Protein AF-A0A0B7C055-F1 (afdb_monomer_lite)

Radius of gyration: 13.84 Å; chains: 1; bounding box: 33×32×32 Å

Organism: NCBI:txid1028688

Structure (mmCIF, N/CA/C/O backbone):
data_AF-A0A0B7C055-F1
#
_entry.id   AF-A0A0B7C055-F1
#
loop_
_atom_site.group_PDB
_atom_site.id
_atom_site.type_symbol
_atom_site.label_atom_id
_atom_site.label_alt_id
_atom_site.label_comp_id
_atom_site.label_asym_id
_atom_site.label_entity_id
_atom_site.label_seq_id
_atom_site.pdbx_PDB_ins_code
_atom_site.Cartn_x
_atom_site.Cartn_y
_atom_site.Cartn_z
_atom_site.occupancy
_atom_site.B_iso_or_equiv
_atom_site.auth_seq_id
_atom_site.auth_comp_id
_atom_site.auth_asym_id
_atom_site.auth_atom_id
_atom_site.pdbx_PDB_model_num
ATOM 1 N N . GLY A 1 1 ? 22.170 -11.649 -4.153 1.00 47.31 1 GLY A N 1
ATOM 2 C CA . GLY A 1 1 ? 21.577 -10.514 -4.881 1.00 47.31 1 GLY A CA 1
ATOM 3 C C . GLY A 1 1 ? 20.107 -10.800 -5.064 1.00 47.31 1 GLY A C 1
ATOM 4 O O . GLY A 1 1 ? 19.768 -11.964 -5.214 1.00 47.31 1 GLY A O 1
ATOM 5 N N . ASP A 1 2 ? 19.253 -9.785 -4.975 1.00 65.94 2 ASP A N 1
ATOM 6 C CA . ASP A 1 2 ? 17.817 -9.941 -5.224 1.00 65.94 2 ASP A CA 1
ATOM 7 C C . ASP A 1 2 ? 17.565 -10.203 -6.722 1.00 65.94 2 ASP A C 1
ATOM 9 O O . ASP A 1 2 ? 18.030 -9.434 -7.564 1.00 65.94 2 ASP A O 1
ATOM 13 N N . GLU A 1 3 ? 16.860 -11.284 -7.067 1.00 65.56 3 GLU A N 1
ATOM 14 C CA . GLU A 1 3 ? 16.497 -11.586 -8.457 1.00 65.56 3 GLU A CA 1
ATOM 15 C C . GLU A 1 3 ? 15.372 -10.647 -8.916 1.00 65.56 3 GLU A C 1
ATOM 17 O O . GLU A 1 3 ? 14.195 -10.782 -8.554 1.00 65.56 3 GLU A O 1
ATOM 22 N N . MET A 1 4 ? 15.740 -9.631 -9.694 1.00 73.12 4 MET A N 1
ATOM 23 C CA . MET A 1 4 ? 14.793 -8.717 -10.328 1.00 73.12 4 MET A CA 1
ATOM 24 C C . MET A 1 4 ? 13.940 -9.475 -11.361 1.00 73.12 4 MET A C 1
ATOM 26 O O . MET A 1 4 ? 14.456 -10.294 -12.110 1.00 73.12 4 MET A O 1
ATOM 30 N N . GLY A 1 5 ? 12.630 -9.205 -11.414 1.00 73.31 5 GLY A N 1
ATOM 31 C CA . GLY A 1 5 ? 11.722 -9.795 -12.416 1.00 73.31 5 GLY A CA 1
ATOM 32 C C . GLY A 1 5 ? 10.828 -10.950 -11.940 1.00 73.31 5 GLY A C 1
ATOM 33 O O . GLY A 1 5 ? 9.890 -11.302 -12.643 1.00 73.31 5 GLY A O 1
ATOM 34 N N . LEU A 1 6 ? 11.009 -11.472 -10.721 1.00 78.19 6 LEU A N 1
ATOM 35 C CA . LEU A 1 6 ? 10.198 -12.580 -10.170 1.00 78.19 6 LEU A CA 1
ATOM 36 C C . LEU A 1 6 ? 8.765 -12.208 -9.726 1.00 78.19 6 LEU A C 1
ATOM 38 O O . LEU A 1 6 ? 8.083 -13.002 -9.083 1.00 78.19 6 LEU A O 1
ATOM 42 N N . GLY A 1 7 ? 8.297 -10.990 -10.007 1.00 88.44 7 GLY A N 1
ATOM 43 C CA . GLY A 1 7 ? 6.939 -10.576 -9.633 1.00 88.44 7 GLY A CA 1
ATOM 44 C C . GLY A 1 7 ? 6.730 -10.341 -8.130 1.00 88.44 7 GLY A C 1
ATOM 45 O O . GLY A 1 7 ? 5.615 -10.466 -7.633 1.00 88.44 7 GLY A O 1
ATOM 46 N N . LYS A 1 8 ? 7.767 -9.953 -7.383 1.00 91.06 8 LYS A N 1
ATOM 47 C CA . LYS A 1 8 ? 7.638 -9.650 -5.943 1.00 91.06 8 LYS A CA 1
ATOM 48 C C . LYS A 1 8 ? 6.561 -8.600 -5.643 1.00 91.06 8 LYS A C 1
ATOM 50 O O . LYS A 1 8 ? 5.833 -8.727 -4.665 1.00 91.06 8 LYS A O 1
ATOM 55 N N . THR A 1 9 ? 6.405 -7.599 -6.511 1.00 94.44 9 THR A N 1
ATOM 56 C CA . THR A 1 9 ? 5.351 -6.584 -6.378 1.00 94.44 9 THR A CA 1
ATOM 57 C C . THR A 1 9 ? 3.958 -7.212 -6.408 1.00 94.44 9 THR A C 1
ATOM 59 O O . THR A 1 9 ? 3.168 -6.976 -5.498 1.00 94.44 9 THR A O 1
ATOM 62 N N . ILE A 1 10 ? 3.665 -8.070 -7.393 1.00 95.56 10 ILE A N 1
ATOM 63 C CA . ILE A 1 10 ? 2.359 -8.738 -7.479 1.00 95.56 10 ILE A CA 1
ATOM 64 C C . ILE A 1 10 ? 2.152 -9.733 -6.333 1.00 95.56 10 ILE A C 1
ATOM 66 O O . ILE A 1 10 ? 1.053 -9.804 -5.791 1.00 95.56 10 ILE A O 1
ATOM 70 N N . GLN A 1 11 ? 3.198 -10.428 -5.878 1.00 96.44 11 GLN A N 1
ATOM 71 C CA . GLN A 1 11 ? 3.105 -11.284 -4.688 1.00 96.44 11 GLN A CA 1
ATOM 72 C C . GLN A 1 11 ? 2.676 -10.484 -3.448 1.00 96.44 11 GLN A C 1
ATOM 74 O O . GLN A 1 11 ? 1.772 -10.907 -2.727 1.00 96.44 11 GLN A O 1
ATOM 79 N N . MET A 1 12 ? 3.256 -9.297 -3.238 1.00 97.44 12 MET A N 1
ATOM 80 C CA . MET A 1 12 ? 2.871 -8.417 -2.131 1.00 97.44 12 MET A CA 1
ATOM 81 C C . MET A 1 12 ? 1.439 -7.896 -2.285 1.00 97.44 12 MET A C 1
ATOM 83 O O . MET A 1 12 ? 0.671 -7.942 -1.327 1.00 97.44 12 MET A O 1
ATOM 87 N N . ILE A 1 13 ? 1.040 -7.454 -3.482 1.00 98.00 13 ILE A N 1
ATOM 88 C CA . ILE A 1 13 ? -0.333 -6.985 -3.737 1.00 98.00 13 ILE A CA 1
ATOM 89 C C . ILE A 1 13 ? -1.348 -8.106 -3.466 1.00 98.00 13 ILE A C 1
ATOM 91 O O . ILE A 1 13 ? -2.337 -7.884 -2.765 1.00 98.00 13 ILE A O 1
ATOM 95 N N . ALA A 1 14 ? -1.082 -9.320 -3.956 1.00 97.81 14 ALA A N 1
ATOM 96 C CA . ALA A 1 14 ? -1.933 -10.487 -3.739 1.00 97.81 14 ALA A CA 1
ATOM 97 C C . ALA A 1 14 ? -2.039 -10.851 -2.251 1.00 97.81 14 ALA A C 1
ATOM 99 O O . ALA A 1 14 ? -3.133 -11.131 -1.758 1.00 97.81 14 ALA A O 1
ATOM 100 N N . PHE A 1 15 ? -0.929 -10.785 -1.511 1.00 97.38 15 PHE A N 1
ATOM 101 C CA . PHE A 1 15 ? -0.921 -11.007 -0.067 1.00 97.38 15 PHE A CA 1
ATOM 102 C C . PHE A 1 15 ? -1.792 -9.986 0.680 1.00 97.38 15 PHE A C 1
ATOM 104 O O . PHE A 1 15 ? -2.645 -10.368 1.485 1.00 97.38 15 PHE A O 1
ATOM 111 N N . LEU A 1 16 ? -1.649 -8.691 0.379 1.00 97.31 16 LEU A N 1
ATOM 112 C CA . LEU A 1 16 ? -2.479 -7.647 0.988 1.00 97.31 16 LEU A CA 1
ATOM 113 C C . LEU A 1 16 ? -3.963 -7.842 0.643 1.00 97.31 16 LEU A C 1
ATOM 115 O O . LEU A 1 16 ? -4.828 -7.679 1.509 1.00 97.31 16 LEU A O 1
ATOM 119 N N . ALA A 1 17 ? -4.279 -8.215 -0.603 1.00 97.12 17 ALA A N 1
ATOM 120 C CA . ALA A 1 17 ? -5.651 -8.478 -1.041 1.00 97.12 17 ALA A CA 1
ATOM 121 C C . ALA A 1 17 ? -6.263 -9.664 -0.281 1.00 97.12 17 ALA A C 1
ATOM 123 O O . ALA A 1 17 ? -7.395 -9.579 0.208 1.00 97.12 17 ALA A O 1
ATOM 124 N N . ALA A 1 18 ? -5.487 -10.735 -0.091 1.00 97.12 18 ALA A N 1
ATOM 125 C CA . ALA A 1 18 ? -5.881 -11.885 0.712 1.00 97.12 18 ALA A CA 1
ATOM 126 C C . ALA A 1 18 ? -6.136 -11.498 2.180 1.00 97.12 18 ALA A C 1
ATOM 128 O O . ALA A 1 18 ? -7.154 -11.894 2.751 1.00 97.12 18 ALA A O 1
ATOM 129 N N . LEU A 1 19 ? -5.292 -10.656 2.789 1.00 95.06 19 LEU A N 1
ATOM 130 C CA . LEU A 1 19 ? -5.535 -10.135 4.140 1.00 95.06 19 LEU A CA 1
ATOM 131 C C . LEU A 1 19 ? -6.824 -9.307 4.217 1.00 95.06 19 LEU A C 1
ATOM 133 O O . LEU A 1 19 ? -7.618 -9.486 5.142 1.00 95.06 19 LEU A O 1
ATOM 137 N N . ARG A 1 20 ? -7.080 -8.443 3.228 1.00 94.50 20 ARG A N 1
ATOM 138 C CA . ARG A 1 20 ? -8.303 -7.628 3.165 1.00 94.50 20 ARG A CA 1
ATOM 139 C C . ARG A 1 20 ? -9.561 -8.495 3.071 1.00 94.50 20 ARG A C 1
ATOM 141 O O . ARG A 1 20 ? -10.549 -8.186 3.730 1.00 94.50 20 ARG A O 1
ATOM 148 N N . LYS A 1 21 ? -9.539 -9.569 2.274 1.00 95.19 21 LYS A N 1
ATOM 149 C CA . LYS A 1 21 ? -10.703 -10.451 2.057 1.00 95.19 21 LYS A CA 1
ATOM 150 C C . LYS A 1 21 ? -10.893 -11.496 3.155 1.00 95.19 21 LYS A C 1
ATOM 152 O O . LYS A 1 21 ? -12.033 -11.811 3.492 1.00 95.19 21 LYS A O 1
ATOM 157 N N . SER A 1 22 ? -9.809 -12.005 3.735 1.00 93.94 22 SER A N 1
ATOM 158 C CA . SER A 1 22 ? -9.864 -13.076 4.739 1.00 93.94 22 SER A CA 1
ATOM 159 C C . SER A 1 22 ? -10.560 -12.659 6.034 1.00 93.94 22 SER A C 1
ATOM 161 O O . SER A 1 22 ? -11.066 -13.517 6.751 1.00 93.94 22 SER A O 1
ATOM 163 N N . ASN A 1 23 ? -10.616 -11.354 6.338 1.00 88.12 23 ASN A N 1
ATOM 164 C CA . ASN A 1 23 ? -11.218 -10.835 7.567 1.00 88.12 23 ASN A CA 1
ATOM 165 C C . ASN A 1 23 ? -10.646 -11.496 8.841 1.00 88.12 23 ASN A C 1
ATOM 167 O O . ASN A 1 23 ? -11.342 -11.606 9.857 1.00 88.12 23 ASN A O 1
ATOM 171 N N . VAL A 1 24 ? -9.383 -11.936 8.784 1.00 91.81 24 VAL A N 1
ATOM 172 C CA . VAL A 1 24 ? -8.678 -12.550 9.913 1.00 91.81 24 VAL A CA 1
ATOM 173 C C . VAL A 1 24 ? -8.621 -11.560 11.068 1.00 91.81 24 VAL A C 1
ATOM 175 O O . VAL A 1 24 ? -8.321 -10.381 10.887 1.00 91.81 24 VAL A O 1
ATOM 178 N N . ARG A 1 25 ? -8.930 -12.038 12.270 1.00 91.19 25 ARG A N 1
ATOM 179 C CA . ARG A 1 25 ? -8.913 -11.235 13.490 1.00 91.19 25 ARG A CA 1
ATOM 180 C C . ARG A 1 25 ? -7.729 -11.666 14.345 1.00 91.19 25 ARG A C 1
ATOM 182 O O . ARG A 1 25 ? -7.555 -12.854 14.590 1.00 91.19 25 ARG A O 1
ATOM 189 N N . ASN A 1 26 ? -6.945 -10.703 14.811 1.00 88.06 26 ASN A N 1
ATOM 190 C CA . ASN A 1 26 ? -5.861 -10.928 15.760 1.00 88.06 26 ASN A CA 1
ATOM 191 C C . ASN A 1 26 ? -6.186 -10.151 17.040 1.00 88.06 26 ASN A C 1
ATOM 193 O O . ASN A 1 26 ? -6.537 -8.978 16.974 1.00 88.06 26 ASN A O 1
ATOM 197 N N . VAL A 1 27 ? -6.101 -10.804 18.200 1.00 90.69 27 VAL A N 1
ATOM 198 C CA . VAL A 1 27 ? -6.427 -10.197 19.505 1.00 90.69 27 VAL A CA 1
ATOM 199 C C . VAL A 1 27 ? -5.548 -8.991 19.846 1.00 90.69 27 VAL A C 1
ATOM 201 O O . VAL A 1 27 ? -5.986 -8.109 20.575 1.00 90.69 27 VAL A O 1
ATOM 204 N N . ASN A 1 28 ? -4.352 -8.917 19.262 1.00 92.88 28 ASN A N 1
ATOM 205 C CA . ASN A 1 28 ? -3.391 -7.835 19.462 1.00 92.88 28 ASN A CA 1
ATOM 206 C C . ASN A 1 28 ? -3.416 -6.796 18.329 1.00 92.88 28 ASN A C 1
ATOM 208 O O . ASN A 1 28 ? -2.584 -5.892 18.311 1.00 92.88 28 ASN A O 1
ATOM 212 N N . PHE A 1 29 ? -4.332 -6.923 17.362 1.00 89.12 29 PHE A N 1
ATOM 213 C CA . PHE A 1 29 ? -4.439 -6.007 16.230 1.00 89.12 29 PHE A CA 1
ATOM 214 C C . PHE A 1 29 ? -5.866 -5.456 16.124 1.00 89.12 29 PHE A C 1
ATOM 216 O O . PHE A 1 29 ? -6.817 -6.230 16.010 1.00 89.12 29 PHE A O 1
ATOM 223 N N . PRO A 1 30 ? -6.058 -4.126 16.130 1.00 91.50 30 PRO A N 1
ATOM 224 C CA . PRO A 1 30 ? -7.392 -3.533 16.227 1.00 91.50 30 PRO A CA 1
ATOM 225 C C . PRO A 1 30 ? -8.233 -3.689 14.950 1.00 91.50 30 PRO A C 1
ATOM 227 O O . PRO A 1 30 ? -9.422 -3.376 14.956 1.00 91.50 30 PRO A O 1
ATOM 230 N N . TYR A 1 31 ? -7.644 -4.173 13.854 1.00 91.94 31 TYR A N 1
ATOM 231 C CA . TYR A 1 31 ? -8.309 -4.291 12.562 1.00 91.94 31 TYR A CA 1
ATOM 232 C C . TYR A 1 31 ? -8.667 -5.744 12.238 1.00 91.94 31 TYR A C 1
ATOM 234 O O . TYR A 1 31 ? -7.900 -6.673 12.489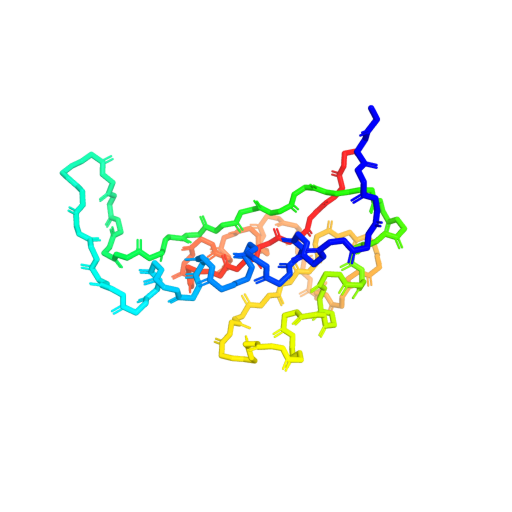 1.00 91.94 31 TYR A O 1
ATOM 242 N N . LYS A 1 32 ? -9.844 -5.931 11.635 1.00 91.94 32 LYS A N 1
ATOM 243 C CA . LYS A 1 32 ? -10.266 -7.201 11.039 1.00 91.94 32 LYS A CA 1
ATOM 244 C C . LYS A 1 32 ? -9.772 -7.242 9.589 1.00 91.94 32 LYS A C 1
ATOM 246 O O . LYS A 1 32 ? -10.193 -6.417 8.783 1.00 91.94 32 LYS A O 1
ATOM 251 N N . GLY A 1 33 ? -8.893 -8.183 9.262 1.00 93.31 33 GLY A N 1
ATOM 252 C CA . GLY A 1 33 ? -8.210 -8.246 7.970 1.00 93.31 33 GLY A CA 1
ATOM 253 C C . GLY A 1 33 ? -7.083 -7.215 7.856 1.00 93.31 33 GLY A C 1
ATOM 254 O O . GLY A 1 33 ? -6.271 -7.064 8.768 1.00 93.31 33 GLY A O 1
ATOM 255 N N . LEU A 1 34 ? -7.021 -6.512 6.724 1.00 94.75 34 LEU A N 1
ATOM 256 C CA . LEU A 1 34 ? -5.971 -5.531 6.444 1.00 94.75 34 LEU A CA 1
ATOM 257 C C . LEU A 1 34 ? -6.235 -4.188 7.152 1.00 94.75 34 LEU A C 1
ATOM 259 O O . LEU A 1 34 ? -7.275 -3.564 6.945 1.00 94.75 34 LEU A O 1
ATOM 263 N N . GLY A 1 35 ? -5.275 -3.736 7.962 1.00 95.44 35 GLY A N 1
ATOM 264 C CA . GLY A 1 35 ? -5.248 -2.386 8.532 1.00 95.44 35 GLY A CA 1
ATOM 265 C C . GLY A 1 35 ? -4.570 -1.355 7.614 1.00 95.44 35 GLY A C 1
ATOM 266 O O . GLY A 1 35 ? -4.155 -1.688 6.502 1.00 95.44 35 GLY A O 1
ATOM 267 N N . PRO A 1 36 ? -4.416 -0.100 8.073 1.00 96.50 36 PRO A N 1
ATOM 268 C CA . PRO A 1 36 ? -3.601 0.895 7.380 1.00 96.50 36 PRO A CA 1
ATOM 269 C C . PRO A 1 36 ? -2.201 0.339 7.107 1.00 96.50 36 PRO A C 1
ATOM 271 O O . PRO A 1 36 ? -1.573 -0.222 8.004 1.00 96.50 36 PRO A O 1
ATOM 274 N N . THR A 1 37 ? -1.733 0.465 5.868 1.00 97.25 37 THR A N 1
ATOM 275 C CA . THR A 1 37 ? -0.490 -0.167 5.403 1.00 97.25 37 THR A CA 1
ATOM 276 C C . THR A 1 37 ? 0.449 0.886 4.837 1.00 97.25 37 THR A C 1
ATOM 278 O O . THR A 1 37 ? 0.004 1.792 4.136 1.00 97.25 37 THR A O 1
ATOM 281 N N . ILE A 1 38 ? 1.746 0.755 5.115 1.00 97.56 38 ILE A N 1
ATOM 282 C CA . ILE A 1 38 ? 2.792 1.614 4.553 1.00 97.56 38 ILE A CA 1
ATOM 283 C C . ILE A 1 38 ? 3.715 0.759 3.688 1.00 97.56 38 ILE A C 1
ATOM 285 O O . ILE A 1 38 ? 4.148 -0.313 4.104 1.00 97.56 38 ILE A O 1
ATOM 289 N N . ILE A 1 39 ? 4.019 1.250 2.492 1.00 97.56 39 ILE A N 1
ATOM 290 C CA . ILE A 1 39 ? 5.012 0.697 1.577 1.00 97.56 39 ILE A CA 1
ATOM 291 C C . ILE A 1 39 ? 6.122 1.727 1.443 1.00 97.56 39 ILE A C 1
ATOM 293 O O . ILE A 1 39 ? 5.881 2.853 1.013 1.00 97.56 39 ILE A O 1
ATOM 297 N N . ILE A 1 40 ? 7.335 1.331 1.817 1.00 97.06 40 ILE A N 1
ATOM 298 C CA . ILE A 1 40 ? 8.534 2.163 1.716 1.00 97.06 40 ILE A CA 1
ATOM 299 C C . ILE A 1 40 ? 9.377 1.622 0.564 1.00 97.06 40 ILE A C 1
ATOM 301 O O . ILE A 1 40 ? 9.682 0.429 0.527 1.00 97.06 40 ILE A O 1
ATOM 305 N N . CYS A 1 41 ? 9.731 2.473 -0.395 1.00 95.62 41 CYS A N 1
ATOM 306 C CA . CYS A 1 41 ? 10.501 2.074 -1.576 1.00 95.62 41 CYS A CA 1
ATOM 307 C C . CYS A 1 41 ? 11.358 3.236 -2.115 1.00 95.62 41 CYS A C 1
ATOM 309 O O . CYS A 1 41 ? 11.106 4.381 -1.753 1.00 95.62 41 CYS A O 1
ATOM 311 N N . PRO A 1 42 ? 12.366 2.995 -2.977 1.00 96.50 42 PRO A N 1
ATOM 312 C CA . PRO A 1 42 ? 13.071 4.089 -3.644 1.00 96.50 42 PRO A CA 1
ATOM 313 C C . PRO A 1 42 ? 12.102 5.038 -4.362 1.00 96.50 42 PRO A C 1
ATOM 315 O O . PRO A 1 42 ? 11.151 4.593 -5.010 1.00 96.50 42 PRO A O 1
ATOM 318 N N . THR A 1 43 ? 12.373 6.345 -4.316 1.00 95.19 43 THR A N 1
ATOM 319 C CA . THR A 1 43 ? 11.530 7.384 -4.938 1.00 95.19 43 THR A CA 1
ATOM 320 C C . THR A 1 43 ? 11.226 7.086 -6.412 1.00 95.19 43 THR A C 1
ATOM 322 O O . THR A 1 43 ? 10.110 7.304 -6.884 1.00 95.19 43 THR A O 1
ATOM 325 N N . THR A 1 44 ? 12.194 6.515 -7.136 1.00 94.25 44 THR A N 1
ATOM 326 C CA . THR A 1 44 ? 12.094 6.184 -8.566 1.00 94.25 44 THR A CA 1
ATOM 327 C C . THR A 1 44 ? 11.047 5.118 -8.895 1.00 94.25 44 THR A C 1
ATOM 329 O O . THR A 1 44 ? 10.591 5.067 -10.034 1.00 94.25 44 THR A O 1
ATOM 332 N N . VAL A 1 45 ? 10.622 4.296 -7.926 1.00 94.94 45 VAL A N 1
ATOM 333 C CA . VAL A 1 45 ? 9.667 3.192 -8.148 1.00 94.94 45 VAL A CA 1
ATOM 334 C C . VAL A 1 45 ? 8.303 3.398 -7.478 1.00 94.94 45 VAL A C 1
ATOM 336 O O . VAL A 1 45 ? 7.421 2.555 -7.634 1.00 94.94 45 VAL A O 1
ATOM 339 N N . MET A 1 46 ? 8.065 4.517 -6.784 1.00 96.00 46 MET A N 1
ATOM 340 C CA . MET A 1 46 ? 6.776 4.777 -6.112 1.00 96.00 46 MET A CA 1
ATOM 341 C C . MET A 1 46 ? 5.586 4.763 -7.081 1.00 96.00 46 MET A C 1
ATOM 343 O O . MET A 1 46 ? 4.553 4.152 -6.807 1.00 96.00 46 MET A O 1
ATOM 347 N N . HIS A 1 47 ? 5.734 5.403 -8.244 1.00 95.50 47 HIS A N 1
ATOM 348 C CA . HIS A 1 47 ? 4.679 5.419 -9.260 1.00 95.50 47 HIS A CA 1
ATOM 349 C C . HIS A 1 47 ? 4.460 4.038 -9.874 1.00 95.50 47 HIS A C 1
ATOM 351 O O . HIS A 1 47 ? 3.323 3.686 -10.167 1.00 95.50 47 HIS A O 1
ATOM 357 N N . GLN A 1 48 ? 5.517 3.233 -10.019 1.00 95.69 48 GLN A N 1
ATOM 358 C CA . GLN A 1 48 ? 5.383 1.856 -10.484 1.00 95.69 48 GLN A CA 1
ATOM 359 C C . GLN A 1 48 ? 4.542 1.030 -9.504 1.00 95.69 48 GLN A C 1
ATOM 361 O O . GLN A 1 48 ? 3.631 0.336 -9.941 1.00 95.69 48 GLN A O 1
ATOM 366 N N . TRP A 1 49 ? 4.767 1.156 -8.191 1.00 96.81 49 TRP A N 1
ATOM 367 C CA . TRP A 1 49 ? 3.905 0.522 -7.187 1.00 96.81 49 TRP A CA 1
ATOM 368 C C . TRP A 1 49 ? 2.441 0.940 -7.335 1.00 96.81 49 TRP A C 1
ATOM 370 O O . TRP A 1 49 ? 1.565 0.078 -7.359 1.00 96.81 49 TRP A O 1
ATOM 380 N N . LEU A 1 50 ? 2.169 2.241 -7.481 1.00 96.06 50 LEU A N 1
ATOM 381 C CA . LEU A 1 50 ? 0.808 2.746 -7.681 1.00 96.06 50 LEU A CA 1
ATOM 382 C C . LEU A 1 50 ? 0.145 2.148 -8.936 1.00 96.06 50 LEU A C 1
ATOM 384 O O . LEU A 1 50 ? -1.009 1.728 -8.877 1.00 96.06 50 LEU A O 1
ATOM 388 N N . GLN A 1 51 ? 0.872 2.072 -10.055 1.00 96.94 51 GLN A N 1
ATOM 389 C CA . GLN A 1 51 ? 0.363 1.468 -11.291 1.00 96.94 51 GLN A CA 1
ATOM 390 C C . GLN A 1 51 ? 0.096 -0.032 -11.136 1.00 96.94 51 GLN A C 1
ATOM 392 O O . GLN A 1 51 ? -0.940 -0.517 -11.582 1.00 96.94 51 GLN A O 1
ATOM 397 N N . GLU A 1 52 ? 0.982 -0.768 -10.466 1.00 97.81 52 GLU A N 1
ATOM 398 C CA . GLU A 1 52 ? 0.790 -2.198 -10.218 1.00 97.81 52 GLU A CA 1
ATOM 399 C C . GLU A 1 52 ? -0.416 -2.449 -9.297 1.00 97.81 52 GLU A C 1
ATOM 401 O O . GLU A 1 52 ? -1.189 -3.372 -9.552 1.00 97.81 52 GLU A O 1
ATOM 406 N N . PHE A 1 53 ? -0.658 -1.600 -8.290 1.00 98.06 53 PHE A N 1
ATOM 407 C CA . PHE A 1 53 ? -1.890 -1.662 -7.496 1.00 98.06 53 PHE A CA 1
ATOM 408 C C . PHE A 1 53 ? -3.140 -1.477 -8.355 1.00 98.06 53 PHE A C 1
ATOM 410 O O . PHE A 1 53 ? -4.037 -2.314 -8.296 1.00 98.06 53 PHE A O 1
ATOM 417 N N . HIS A 1 54 ? -3.194 -0.435 -9.189 1.00 97.31 54 HIS A N 1
ATOM 418 C CA . HIS A 1 54 ? -4.343 -0.210 -10.072 1.00 97.31 54 HIS A CA 1
ATOM 419 C C . HIS A 1 54 ? -4.534 -1.327 -11.101 1.00 97.31 54 HIS A C 1
ATOM 421 O O . HIS A 1 54 ? -5.665 -1.658 -11.448 1.00 97.31 54 HIS A O 1
ATOM 427 N N . LYS A 1 55 ? -3.439 -1.924 -11.578 1.00 97.38 55 LYS A N 1
ATOM 428 C CA . LYS A 1 55 ? -3.470 -3.016 -12.550 1.00 97.38 55 LYS A CA 1
ATOM 429 C C . LYS A 1 55 ? -3.989 -4.317 -11.947 1.00 97.38 55 LYS A C 1
ATOM 431 O O . LYS A 1 55 ? -4.816 -4.984 -12.562 1.00 97.38 55 LYS A O 1
ATOM 436 N N . TRP A 1 56 ? -3.476 -4.706 -10.783 1.00 96.94 56 TRP A N 1
ATOM 437 C CA . TRP A 1 56 ? -3.724 -6.035 -10.223 1.00 96.94 56 TRP A CA 1
ATOM 438 C C . TRP A 1 56 ? -4.839 -6.071 -9.182 1.00 96.94 56 TRP A C 1
ATOM 440 O O . TRP A 1 56 ? -5.472 -7.111 -9.013 1.00 96.94 56 TRP A O 1
ATOM 450 N N . TRP A 1 57 ? -5.081 -4.964 -8.475 1.00 96.88 57 TRP A N 1
ATOM 451 C CA . TRP A 1 57 ? -6.124 -4.875 -7.455 1.00 96.88 57 TRP A CA 1
ATOM 452 C C . TRP A 1 57 ? -6.637 -3.429 -7.260 1.00 96.88 57 TRP A C 1
ATOM 454 O O . TRP A 1 57 ? -6.334 -2.789 -6.246 1.00 96.88 57 TRP A O 1
ATOM 464 N N . PRO A 1 58 ? -7.440 -2.899 -8.204 1.00 96.56 58 PRO A N 1
ATOM 465 C CA . PRO A 1 58 ? -7.903 -1.504 -8.187 1.00 96.56 58 PRO A CA 1
ATOM 466 C C . PRO A 1 58 ? -8.829 -1.150 -7.011 1.00 96.56 58 PRO A C 1
ATOM 468 O O . PRO A 1 58 ? -9.021 0.026 -6.718 1.00 96.56 58 PRO A O 1
ATOM 471 N N . ASP A 1 59 ? -9.366 -2.145 -6.300 1.00 95.69 59 ASP A N 1
ATOM 472 C CA . ASP A 1 59 ? -10.165 -1.951 -5.082 1.00 95.69 59 ASP A CA 1
ATOM 473 C C . ASP A 1 59 ? -9.357 -1.320 -3.930 1.00 95.69 59 ASP A C 1
ATOM 475 O O . ASP A 1 59 ? -9.935 -0.832 -2.953 1.00 95.69 59 ASP A O 1
ATOM 479 N N . PHE A 1 60 ? -8.021 -1.356 -3.987 1.00 96.94 60 PHE A N 1
ATOM 480 C CA . PHE A 1 60 ? -7.207 -0.677 -2.990 1.00 96.94 60 PHE A CA 1
ATOM 481 C C . PHE A 1 60 ? -7.209 0.831 -3.197 1.00 96.94 60 PHE A C 1
ATOM 483 O O . PHE A 1 60 ? -6.837 1.344 -4.247 1.00 96.94 60 PHE A O 1
ATOM 490 N N . ARG A 1 61 ? -7.509 1.560 -2.120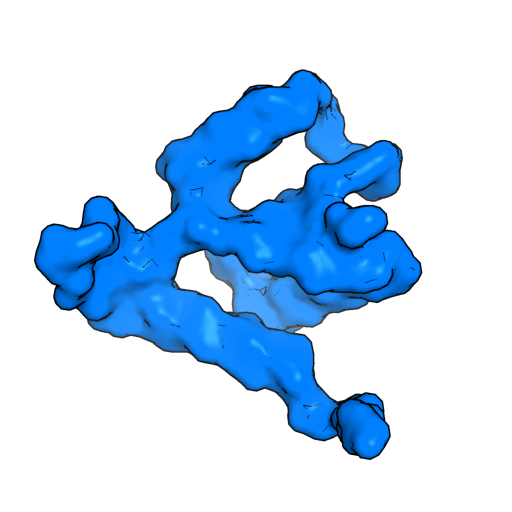 1.00 96.00 61 ARG A N 1
ATOM 491 C CA . ARG A 1 61 ? -7.187 2.980 -2.039 1.00 96.00 61 ARG A CA 1
ATOM 492 C C . ARG A 1 61 ? -5.707 3.129 -1.702 1.00 96.00 61 ARG A C 1
ATOM 494 O O . ARG A 1 61 ? -5.269 2.721 -0.624 1.00 96.00 61 ARG A O 1
ATOM 501 N N . VAL A 1 62 ? -4.962 3.726 -2.624 1.00 96.62 62 VAL A N 1
ATOM 502 C CA . VAL A 1 62 ? -3.511 3.909 -2.525 1.00 96.62 62 VAL A CA 1
ATOM 503 C C . VAL A 1 62 ? -3.172 5.378 -2.732 1.00 96.62 62 VAL A C 1
ATOM 505 O O . VAL A 1 62 ? -3.781 6.043 -3.568 1.00 96.62 62 VAL A O 1
ATOM 508 N N . ALA A 1 63 ? -2.217 5.899 -1.968 1.00 96.00 63 ALA A N 1
ATOM 509 C CA . ALA A 1 63 ? -1.754 7.270 -2.127 1.00 96.00 63 ALA A CA 1
ATOM 510 C C . ALA A 1 63 ? -0.239 7.374 -1.923 1.00 96.00 63 ALA A C 1
ATOM 512 O O . ALA A 1 63 ? 0.334 6.640 -1.120 1.00 96.00 63 ALA A O 1
ATOM 513 N N . ILE A 1 64 ? 0.398 8.292 -2.651 1.00 96.50 64 ILE A N 1
ATOM 514 C CA . ILE A 1 64 ? 1.837 8.563 -2.558 1.00 96.50 64 ILE A CA 1
ATOM 515 C C . ILE A 1 64 ? 2.054 9.768 -1.641 1.00 96.50 64 ILE A C 1
ATOM 517 O O . ILE A 1 64 ? 1.544 10.850 -1.930 1.00 96.50 64 ILE A O 1
ATOM 521 N N . LEU A 1 65 ? 2.811 9.579 -0.560 1.00 94.44 65 LEU A N 1
ATOM 522 C CA . LEU A 1 65 ? 3.298 10.646 0.309 1.00 94.44 65 LEU A CA 1
ATOM 5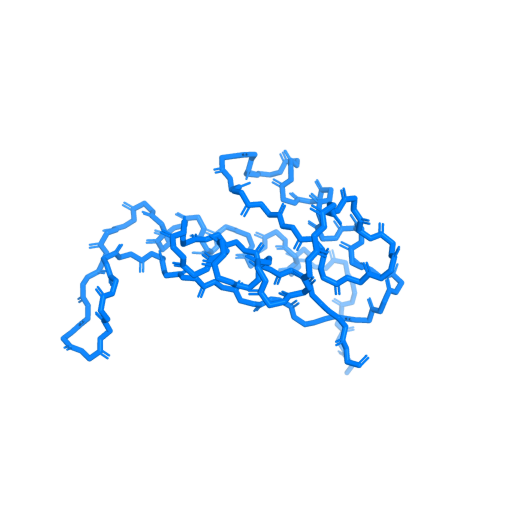23 C C . LEU A 1 65 ? 4.672 11.093 -0.189 1.00 94.44 65 LEU A C 1
ATOM 525 O O . LEU A 1 65 ? 5.696 10.533 0.185 1.00 94.44 65 LEU A O 1
ATOM 529 N N . HIS A 1 66 ? 4.671 12.051 -1.107 1.00 90.62 66 HIS A N 1
ATOM 530 C CA . HIS A 1 66 ? 5.866 12.672 -1.669 1.00 90.62 66 HIS A CA 1
ATOM 531 C C . HIS A 1 66 ? 5.444 13.947 -2.411 1.00 90.62 66 HIS A C 1
ATOM 533 O O . HIS A 1 66 ? 4.275 14.085 -2.774 1.00 90.62 66 HIS A O 1
ATOM 539 N N . SER A 1 67 ? 6.385 14.838 -2.733 1.00 81.56 67 SER A N 1
ATOM 540 C CA . SER A 1 67 ? 6.122 16.038 -3.549 1.00 81.56 67 SER A CA 1
ATOM 541 C C . SER A 1 67 ? 5.536 15.732 -4.936 1.00 81.56 67 SER A C 1
ATOM 543 O O . SER A 1 67 ? 4.914 16.589 -5.551 1.00 81.56 67 SER A O 1
ATOM 545 N N . SER A 1 68 ? 5.704 14.501 -5.423 1.00 78.38 68 SER A N 1
ATOM 546 C CA . SER A 1 68 ? 5.111 14.013 -6.674 1.00 78.38 68 SER A CA 1
ATOM 547 C C . SER A 1 68 ? 3.670 13.506 -6.531 1.00 78.38 68 SER A C 1
ATOM 549 O O . SER A 1 68 ? 3.066 13.106 -7.522 1.00 78.38 68 SER A O 1
ATOM 551 N N . GLY A 1 69 ? 3.136 13.435 -5.310 1.00 80.38 69 GLY A N 1
ATOM 552 C CA . GLY A 1 69 ? 1.755 13.044 -5.048 1.00 80.38 69 GLY A CA 1
ATOM 553 C C . GLY A 1 69 ? 0.767 14.163 -5.388 1.00 80.38 69 GLY A C 1
ATOM 554 O O . GLY A 1 69 ? 1.098 15.343 -5.356 1.00 80.38 69 GLY A O 1
ATOM 555 N N . SER A 1 70 ? -0.480 13.797 -5.688 1.00 84.56 70 SER A N 1
ATOM 556 C CA . SER A 1 70 ? -1.539 14.746 -6.063 1.00 84.56 70 SER A CA 1
ATOM 557 C C . SER A 1 70 ? -2.399 15.219 -4.883 1.00 84.56 70 SER A C 1
ATOM 559 O O . SER A 1 70 ? -3.468 15.792 -5.093 1.00 84.56 70 SER A O 1
ATOM 561 N N . PHE A 1 71 ? -2.013 14.912 -3.641 1.00 86.25 71 PHE A N 1
ATOM 562 C CA . PHE A 1 71 ? -2.828 15.228 -2.469 1.00 86.25 71 PHE A CA 1
ATOM 563 C C . PHE A 1 71 ? -2.749 16.721 -2.132 1.00 86.25 71 PHE A C 1
ATOM 565 O O . PHE A 1 71 ? -1.683 17.249 -1.832 1.00 86.25 71 PHE A O 1
ATOM 572 N N . SER A 1 72 ? -3.899 17.395 -2.141 1.00 80.44 72 SER A N 1
ATOM 573 C CA . SER A 1 72 ? -4.033 18.784 -1.707 1.00 80.44 72 SER A CA 1
ATOM 574 C C . SER A 1 72 ? -4.355 18.836 -0.208 1.00 80.44 72 SER A C 1
ATOM 576 O O . SER A 1 72 ? -5.513 18.689 0.189 1.00 80.44 72 SER A O 1
ATOM 578 N N . GLY A 1 73 ? -3.338 19.011 0.634 1.00 87.31 73 GLY A N 1
ATOM 579 C CA . GLY A 1 73 ? -3.478 19.124 2.088 1.00 87.31 73 GLY A CA 1
ATOM 580 C C . GLY A 1 73 ? -2.149 18.912 2.807 1.00 87.31 73 GLY A C 1
ATOM 581 O O . GLY A 1 73 ? -1.124 18.693 2.164 1.00 87.31 73 GLY A O 1
ATOM 582 N N . SER A 1 74 ? -2.153 18.967 4.141 1.00 91.81 74 SER A N 1
ATOM 583 C CA . SER A 1 74 ? -0.940 18.658 4.903 1.00 91.81 74 SER A CA 1
ATOM 584 C C . SER A 1 74 ? -0.646 17.154 4.876 1.00 91.81 74 SER A C 1
ATOM 586 O O . SER A 1 74 ? -1.561 16.326 4.861 1.00 91.81 74 SER A O 1
ATOM 588 N N . GLU A 1 75 ? 0.631 16.780 4.950 1.00 90.50 75 GLU A N 1
ATOM 589 C CA . GLU A 1 75 ? 1.047 15.375 5.074 1.00 90.50 75 GLU A CA 1
ATOM 590 C C . GLU A 1 75 ? 0.371 14.680 6.264 1.00 90.50 75 GLU A C 1
ATOM 592 O O . GLU A 1 75 ? -0.037 13.522 6.190 1.00 90.50 75 GLU A O 1
ATOM 597 N N . SER A 1 76 ? 0.163 15.419 7.356 1.00 92.75 76 SER A N 1
ATOM 598 C CA . SER A 1 76 ? -0.525 14.916 8.544 1.00 92.75 76 SER A CA 1
ATOM 599 C C . SER A 1 76 ? -1.992 14.572 8.270 1.00 92.75 76 SER A C 1
ATOM 601 O O . SER A 1 76 ? -2.500 13.577 8.791 1.00 92.75 76 SER A O 1
ATOM 603 N N . ASP A 1 77 ? -2.684 15.352 7.439 1.00 93.94 77 ASP A N 1
ATOM 604 C CA . ASP A 1 77 ? -4.070 15.068 7.051 1.00 93.94 77 ASP A CA 1
ATOM 605 C C . ASP A 1 77 ? -4.156 13.858 6.127 1.00 93.94 77 ASP A C 1
ATOM 607 O O . ASP A 1 77 ? -5.066 13.034 6.263 1.00 93.94 77 ASP A O 1
ATOM 611 N N . MET A 1 78 ? -3.171 13.699 5.244 1.00 92.50 78 MET A N 1
ATOM 612 C CA . MET A 1 78 ? -3.035 12.507 4.417 1.00 92.50 78 MET A CA 1
ATOM 613 C C . MET A 1 78 ? -2.855 11.256 5.279 1.00 92.50 78 MET A C 1
ATOM 615 O O . MET A 1 78 ? -3.620 10.302 5.137 1.00 92.50 78 MET A O 1
ATOM 619 N N . VAL A 1 79 ? -1.916 11.277 6.229 1.00 94.25 79 VAL A N 1
ATOM 620 C CA . VAL A 1 79 ? -1.673 10.159 7.156 1.00 94.25 79 VAL A CA 1
ATOM 621 C C . VAL A 1 79 ? -2.933 9.827 7.961 1.00 94.25 79 VAL A C 1
ATOM 623 O O . VAL A 1 79 ? -3.324 8.660 8.050 1.00 94.25 79 VAL A O 1
ATOM 626 N N . ARG A 1 80 ? -3.637 10.841 8.485 1.00 95.12 80 ARG A N 1
ATOM 627 C CA . ARG A 1 80 ? -4.918 10.648 9.189 1.00 95.12 80 ARG A CA 1
ATOM 628 C C . ARG A 1 80 ? -5.984 10.013 8.292 1.00 95.12 80 ARG A C 1
ATOM 630 O O . ARG A 1 80 ? -6.695 9.105 8.728 1.00 95.12 80 ARG A O 1
ATOM 637 N N . SER A 1 81 ? -6.087 10.451 7.039 1.00 94.38 81 SER A N 1
ATOM 638 C CA . SER A 1 81 ? -7.012 9.891 6.046 1.00 94.38 81 SER A CA 1
ATOM 639 C C . SER A 1 81 ? -6.702 8.422 5.744 1.00 94.38 81 SER A C 1
ATOM 641 O O . SER A 1 81 ? -7.621 7.595 5.716 1.00 94.38 81 SER A O 1
ATOM 643 N N . ILE A 1 82 ? -5.421 8.067 5.592 1.00 95.44 82 ILE A N 1
ATOM 644 C CA . ILE A 1 82 ? -4.973 6.682 5.394 1.00 95.44 82 ILE A CA 1
ATOM 645 C C . ILE A 1 82 ? -5.360 5.806 6.585 1.00 95.44 82 ILE A C 1
ATOM 647 O O . ILE A 1 82 ? -5.972 4.754 6.388 1.00 95.44 8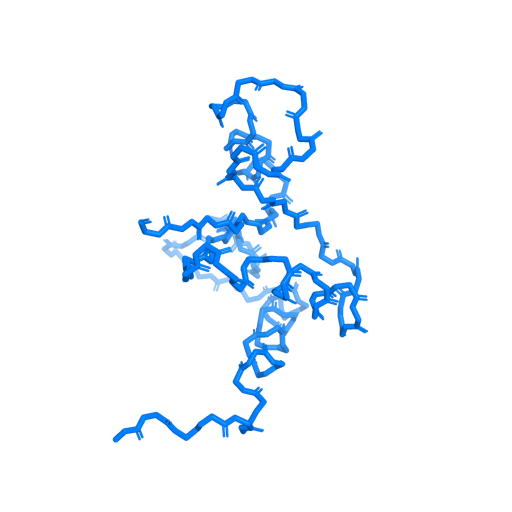2 IL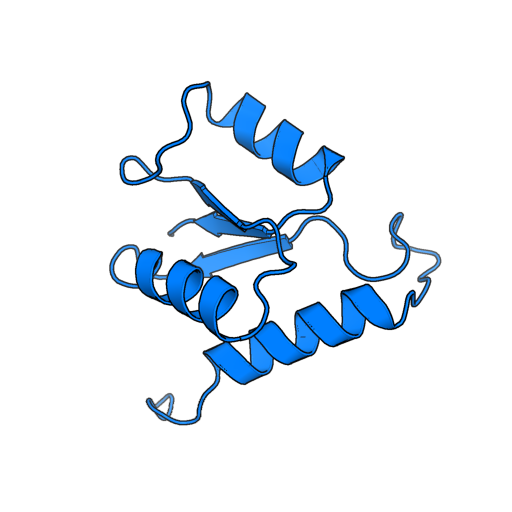E A O 1
ATOM 651 N N . ALA A 1 83 ? -5.068 6.260 7.808 1.00 94.50 83 ALA A N 1
ATOM 652 C CA . ALA A 1 83 ? -5.386 5.525 9.028 1.00 94.50 83 ALA A CA 1
ATOM 653 C C . ALA A 1 83 ? -6.895 5.270 9.162 1.00 94.50 83 ALA A C 1
ATOM 655 O O . ALA A 1 83 ? -7.323 4.139 9.387 1.00 94.50 83 ALA A O 1
ATOM 656 N N . LYS A 1 84 ? -7.717 6.303 8.938 1.00 94.44 84 LYS A N 1
ATOM 657 C CA . LYS A 1 84 ? -9.181 6.206 9.040 1.00 94.44 84 LYS A CA 1
ATOM 658 C C . LYS A 1 84 ? -9.794 5.273 7.994 1.00 94.44 84 LYS A C 1
ATOM 660 O O . LYS A 1 84 ? -10.793 4.619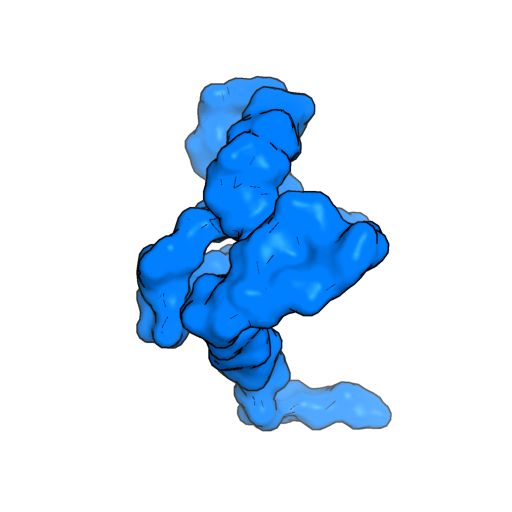 8.270 1.00 94.44 84 LYS A O 1
ATOM 665 N N . SER A 1 85 ? -9.230 5.239 6.789 1.00 93.88 85 SER A N 1
ATOM 666 C CA . SER A 1 85 ? -9.781 4.470 5.664 1.00 93.88 85 SER A CA 1
ATOM 667 C C . SER A 1 85 ? -9.136 3.098 5.464 1.00 93.88 85 SER A C 1
ATOM 669 O O . SER A 1 85 ? -9.526 2.387 4.538 1.00 93.88 85 SER A O 1
ATOM 671 N N . GLN A 1 86 ? -8.172 2.722 6.315 1.00 94.31 86 GLN A N 1
ATOM 672 C CA . GLN A 1 86 ? -7.397 1.481 6.185 1.00 94.31 86 GLN A CA 1
ATOM 673 C C . GLN A 1 86 ? -6.803 1.333 4.776 1.00 94.31 86 GLN A C 1
ATOM 675 O O . GLN A 1 86 ? -6.920 0.290 4.128 1.00 94.31 86 GLN A O 1
ATOM 680 N N . SER A 1 87 ? -6.244 2.439 4.284 1.00 95.81 87 SER A N 1
ATOM 681 C CA . SER A 1 87 ? -5.675 2.552 2.941 1.00 95.81 87 SER A CA 1
ATOM 682 C C . SER A 1 87 ? -4.181 2.234 2.940 1.00 95.81 87 SER A C 1
ATOM 684 O O . SER A 1 87 ? -3.570 2.017 3.991 1.00 95.81 87 SER A O 1
ATOM 686 N N . ILE A 1 88 ? -3.594 2.226 1.746 1.00 97.94 88 ILE A N 1
ATOM 687 C CA . ILE A 1 88 ? -2.168 1.993 1.537 1.00 97.94 88 ILE A CA 1
ATOM 688 C C . ILE A 1 88 ? -1.473 3.331 1.265 1.00 97.94 88 ILE A C 1
ATOM 690 O O . ILE A 1 88 ? -1.893 4.095 0.394 1.00 97.94 88 ILE A O 1
ATOM 694 N N . LEU A 1 89 ? -0.404 3.607 2.005 1.00 97.69 89 LEU A N 1
ATOM 695 C CA . LEU A 1 89 ? 0.466 4.760 1.812 1.00 97.69 89 LEU A CA 1
ATOM 696 C C . LEU A 1 89 ? 1.796 4.307 1.220 1.00 97.69 89 LEU A C 1
ATOM 698 O O . LEU A 1 89 ? 2.471 3.466 1.804 1.00 97.69 89 LEU A O 1
ATOM 702 N N . ILE A 1 90 ? 2.181 4.875 0.086 1.00 97.62 90 ILE A N 1
ATOM 703 C CA . ILE A 1 90 ? 3.499 4.673 -0.515 1.00 97.62 90 ILE A CA 1
ATOM 704 C C . ILE A 1 90 ? 4.361 5.884 -0.167 1.00 97.62 90 ILE A C 1
ATOM 706 O O . ILE A 1 90 ? 3.944 7.016 -0.397 1.00 97.62 90 ILE A O 1
ATOM 710 N N . THR A 1 91 ? 5.553 5.655 0.369 1.00 96.25 91 THR A N 1
ATOM 711 C CA . THR A 1 91 ? 6.540 6.698 0.680 1.00 96.25 91 THR A CA 1
ATOM 712 C C . THR A 1 91 ? 7.942 6.215 0.314 1.00 96.25 91 THR A C 1
ATOM 714 O O . THR A 1 91 ? 8.140 5.031 0.013 1.00 96.25 91 THR A O 1
ATOM 717 N N . SER A 1 92 ? 8.921 7.115 0.341 1.00 95.38 92 SER A N 1
ATOM 718 C CA . SER A 1 92 ? 10.334 6.767 0.191 1.00 95.38 92 SER A CA 1
ATOM 719 C C . SER A 1 92 ? 11.105 6.817 1.507 1.00 95.38 92 SER A C 1
ATOM 721 O O . SER A 1 92 ? 10.593 7.333 2.503 1.00 95.38 92 SER A O 1
ATOM 723 N N . TYR A 1 93 ? 12.299 6.211 1.502 1.00 92.00 93 TYR A N 1
ATOM 724 C CA . TYR A 1 93 ? 13.331 6.455 2.514 1.00 92.00 93 TYR A CA 1
ATOM 725 C C . TYR A 1 93 ? 14.011 7.810 2.293 1.00 92.00 93 TYR A C 1
ATOM 727 O O . TYR A 1 93 ? 13.835 8.382 1.188 1.00 92.00 93 TYR A O 1
#

Foldseek 3Di:
DDDPPPPVLVVVLVVLVCQQPVLPDDPPDPGRGQAQEEAEDAPVCLVVSVVSCCVRPVVADEFEDDPPTPDDDDSVVVVVVSRVVRHYYYYYD

Secondary structure (DSSP, 8-state):
---TTS-HHHHHHHHHHHHHHH--B-TT-SSBS---EEEE--GGGHHHHHHHHHHH-TTS-EEE-STTS---S-HHHHHHHHHHHT-EEEE--

Sequence (93 aa):
GDEMGLGKTIQMIAFLAALRKSNVRNVNFPYKGLGPTIIICPTTVMHQWLQEFHKWWPDFRVAILHSSGSFSGSESDMVRSIAKSQSILITSY

pLDDT: mean 92.19, std 8.11, range [47.31, 98.06]

InterPro domains:
  IPR000330 SNF2, N-terminal domain [PF00176] (2-93)
  IPR014001 Helicase superfamily 1/2, ATP-binding domain [PS51192] (1-93)
  IPR027417 P-loop containing nucleoside triphosphate hydrolase [SSF52540] (2-93)
  IPR038718 SNF2-like, N-terminal domain superfamily [G3DSA:3.40.50.10810] (1-93)
  IPR050496 SNF2/RAD54 Helicase and DNA Repair [PTHR45629] (1-93)